Protein AF-A0A3D4M4B3-F1 (afdb_monomer_lite)

pLDDT: mean 86.57, std 14.19, range [37.97, 98.38]

Radius of gyration: 25.37 Å; chains: 1; bounding box: 51×33×64 Å

Structure (mmCIF, N/CA/C/O backbone):
data_AF-A0A3D4M4B3-F1
#
_entry.id   AF-A0A3D4M4B3-F1
#
loop_
_atom_site.group_PDB
_atom_site.id
_atom_site.type_symbol
_atom_site.label_atom_id
_atom_site.label_alt_id
_atom_site.label_comp_id
_atom_site.label_asym_id
_atom_site.label_entity_id
_atom_site.label_seq_id
_atom_site.pdbx_PDB_ins_code
_atom_site.Cartn_x
_atom_site.Cartn_y
_atom_site.Cartn_z
_atom_site.occupancy
_atom_site.B_iso_or_equiv
_atom_site.auth_seq_id
_atom_site.auth_comp_id
_atom_site.auth_asym_id
_atom_site.auth_atom_id
_atom_site.pdbx_PDB_model_num
ATOM 1 N N . MET A 1 1 ? 15.752 -0.169 27.967 1.00 37.97 1 MET A N 1
ATOM 2 C CA . MET A 1 1 ? 16.326 -1.334 27.261 1.00 37.97 1 MET A CA 1
ATOM 3 C C . MET A 1 1 ? 16.341 -0.989 25.782 1.00 37.97 1 MET A C 1
ATOM 5 O O . MET A 1 1 ? 15.281 -0.925 25.178 1.00 37.97 1 MET A O 1
ATOM 9 N N . ASN A 1 2 ? 17.510 -0.642 25.242 1.00 45.16 2 ASN A N 1
ATOM 10 C CA . ASN A 1 2 ? 17.664 -0.252 23.841 1.00 45.16 2 ASN A CA 1
ATOM 11 C C . ASN A 1 2 ? 17.778 -1.522 22.994 1.00 45.16 2 ASN A C 1
ATOM 13 O O . ASN A 1 2 ? 18.784 -2.222 23.077 1.00 45.16 2 ASN A O 1
ATOM 17 N N . ALA A 1 3 ? 16.744 -1.838 22.216 1.00 49.88 3 ALA A N 1
ATOM 18 C CA . ALA A 1 3 ? 16.858 -2.845 21.169 1.00 49.88 3 ALA A CA 1
ATOM 19 C C . ALA A 1 3 ? 17.705 -2.270 20.017 1.00 49.88 3 ALA A C 1
ATOM 21 O O . ALA A 1 3 ? 17.551 -1.088 19.694 1.00 49.88 3 ALA A O 1
ATOM 22 N N . PRO A 1 4 ? 18.594 -3.059 19.392 1.00 50.25 4 PRO A N 1
ATOM 23 C CA . PRO A 1 4 ? 19.383 -2.582 18.267 1.00 50.25 4 PRO A CA 1
ATOM 24 C C . PRO A 1 4 ? 18.454 -2.286 17.082 1.00 50.25 4 PRO A C 1
ATOM 26 O O . PRO A 1 4 ? 17.732 -3.160 16.600 1.00 50.25 4 PRO A O 1
ATOM 29 N N . VAL A 1 5 ? 18.465 -1.035 16.622 1.00 56.53 5 VAL A N 1
ATOM 30 C CA . VAL A 1 5 ? 17.790 -0.594 15.398 1.00 56.53 5 VAL A CA 1
ATOM 31 C C . VAL A 1 5 ? 18.656 -1.014 14.217 1.00 56.53 5 VAL A C 1
ATOM 33 O O . VAL A 1 5 ? 19.496 -0.262 13.737 1.00 56.53 5 VAL A O 1
ATOM 36 N N . ASN A 1 6 ? 18.477 -2.249 13.773 1.00 64.19 6 ASN A N 1
ATOM 37 C CA . ASN A 1 6 ? 18.807 -2.639 12.413 1.00 64.19 6 ASN A CA 1
ATOM 38 C C . ASN A 1 6 ? 17.787 -3.688 11.977 1.00 64.19 6 ASN A C 1
ATOM 40 O O . ASN A 1 6 ? 17.838 -4.830 12.428 1.00 64.19 6 ASN A O 1
ATOM 44 N N . LYS A 1 7 ? 16.800 -3.275 11.183 1.00 60.38 7 LYS A N 1
ATOM 45 C CA . LYS A 1 7 ? 15.775 -4.177 10.650 1.00 60.38 7 LYS A CA 1
ATOM 46 C C . LYS A 1 7 ? 15.503 -3.836 9.193 1.00 60.38 7 LYS A C 1
ATOM 48 O O . LYS A 1 7 ? 14.402 -3.447 8.823 1.00 60.38 7 LYS A O 1
ATOM 53 N N . GLU A 1 8 ? 16.537 -3.942 8.368 1.00 80.25 8 GLU A N 1
ATOM 54 C CA . GLU A 1 8 ? 16.302 -4.189 6.951 1.00 80.25 8 GLU A CA 1
ATOM 55 C C . GLU A 1 8 ? 15.769 -5.620 6.813 1.00 80.25 8 GLU A C 1
ATOM 57 O O . GLU A 1 8 ? 16.464 -6.588 7.122 1.00 80.25 8 GLU A O 1
ATOM 62 N N . GLU A 1 9 ? 14.512 -5.755 6.397 1.00 87.31 9 GLU A N 1
ATOM 63 C CA . GLU A 1 9 ? 13.892 -7.049 6.114 1.00 87.31 9 GLU A CA 1
ATOM 64 C C . GLU A 1 9 ? 13.911 -7.322 4.606 1.00 87.31 9 GLU A C 1
ATOM 66 O O . GLU A 1 9 ? 13.709 -6.429 3.779 1.00 87.31 9 GLU A O 1
ATOM 71 N N . ARG A 1 10 ? 14.189 -8.574 4.230 1.00 89.06 10 ARG A N 1
ATOM 72 C CA . ARG A 1 10 ? 14.327 -8.990 2.831 1.00 89.06 10 ARG A CA 1
ATOM 73 C C . ARG A 1 10 ? 13.000 -9.520 2.300 1.00 89.06 10 ARG A C 1
ATOM 75 O O . ARG A 1 10 ? 12.411 -10.421 2.886 1.00 89.06 10 ARG A O 1
ATOM 82 N N . ILE A 1 11 ? 12.591 -9.026 1.133 1.00 89.81 11 ILE A N 1
ATOM 83 C CA . ILE A 1 11 ? 11.457 -9.562 0.373 1.00 89.81 11 ILE A CA 1
ATOM 84 C C . ILE A 1 11 ? 12.004 -10.463 -0.740 1.00 89.81 11 ILE A C 1
ATOM 86 O O . ILE A 1 11 ? 12.756 -10.004 -1.603 1.00 89.81 11 ILE A O 1
ATOM 90 N N . GLU A 1 12 ? 11.621 -11.740 -0.739 1.00 92.69 12 GLU A N 1
ATOM 91 C CA . GLU A 1 12 ? 11.962 -12.687 -1.804 1.00 92.69 12 GLU A CA 1
ATOM 92 C C . GLU A 1 12 ? 10.754 -12.952 -2.702 1.00 92.69 12 GLU A C 1
ATOM 94 O O . GLU A 1 12 ? 9.709 -13.404 -2.243 1.00 92.69 12 GLU A O 1
ATOM 99 N N . LEU A 1 13 ? 10.902 -12.678 -4.001 1.00 90.12 13 LEU A N 1
ATOM 100 C CA . LEU A 1 13 ? 9.838 -12.833 -4.992 1.00 90.12 13 LEU A CA 1
ATOM 101 C C . LEU A 1 13 ? 10.310 -13.721 -6.139 1.00 90.12 13 LEU A C 1
ATOM 103 O O . LEU A 1 13 ? 11.370 -13.496 -6.729 1.00 90.12 13 LEU A O 1
ATOM 107 N N . ARG A 1 14 ? 9.484 -14.705 -6.494 1.00 95.38 14 ARG A N 1
ATOM 108 C CA . ARG A 1 14 ? 9.621 -15.457 -7.743 1.00 95.38 14 ARG A CA 1
ATOM 109 C C . ARG A 1 14 ? 8.679 -14.844 -8.769 1.00 95.38 14 ARG A C 1
ATOM 111 O O . ARG A 1 14 ? 7.492 -14.701 -8.506 1.00 95.38 14 ARG A O 1
ATOM 118 N N . VAL A 1 15 ? 9.215 -14.490 -9.930 1.00 94.81 15 VAL A N 1
ATOM 119 C CA . VAL A 1 15 ? 8.460 -13.905 -11.045 1.00 94.81 15 VAL A CA 1
ATOM 120 C C . VAL A 1 15 ? 8.793 -14.649 -12.328 1.00 94.81 15 VAL A C 1
ATOM 122 O O . VAL A 1 15 ? 9.888 -15.205 -12.459 1.00 94.81 15 VAL A O 1
ATOM 125 N N . SER A 1 16 ? 7.866 -14.652 -13.283 1.00 98.38 16 SER A N 1
ATOM 126 C CA . SER A 1 16 ? 8.141 -15.219 -14.599 1.00 98.38 16 SER A CA 1
ATOM 127 C C . SER A 1 16 ? 9.195 -14.389 -15.344 1.00 98.38 16 SER A C 1
ATOM 129 O O . SER A 1 16 ? 9.388 -13.197 -15.081 1.00 98.38 16 SER A O 1
ATOM 131 N N . SER A 1 17 ? 9.869 -14.998 -16.324 1.00 98.00 17 SER A N 1
ATOM 132 C CA . SER A 1 17 ? 10.809 -14.276 -17.194 1.00 98.00 17 SER A CA 1
ATOM 133 C C . SER A 1 17 ? 10.131 -13.127 -17.946 1.00 98.00 17 SER A C 1
ATOM 135 O O . SER A 1 17 ? 10.745 -12.079 -18.143 1.00 98.00 17 SER A O 1
ATOM 137 N N . LYS A 1 18 ? 8.857 -13.308 -18.326 1.00 98.38 18 LYS A N 1
ATOM 138 C CA . LYS A 1 18 ? 8.051 -12.291 -19.008 1.00 98.38 18 LYS A CA 1
ATOM 139 C C . LYS A 1 18 ? 7.803 -11.087 -18.101 1.00 98.38 18 LYS A C 1
ATOM 141 O O . LYS A 1 18 ? 8.079 -9.964 -18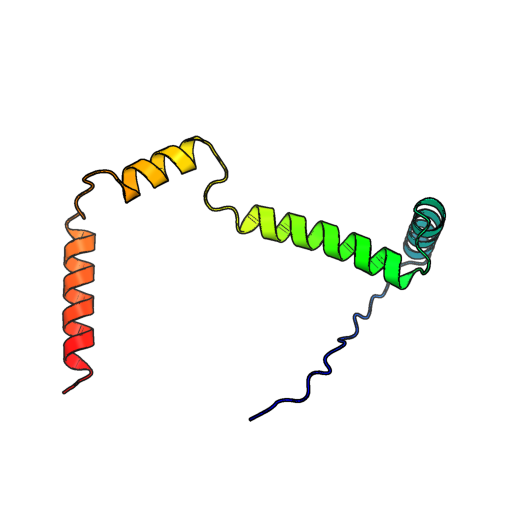.512 1.00 98.38 18 LYS A O 1
ATOM 146 N N . ASP A 1 19 ? 7.370 -11.313 -16.864 1.00 97.62 19 ASP A N 1
ATOM 147 C CA . ASP A 1 19 ? 7.107 -10.224 -15.914 1.00 97.62 19 ASP A CA 1
ATOM 148 C C . ASP A 1 19 ? 8.394 -9.483 -15.565 1.00 97.62 19 ASP A C 1
ATOM 150 O O . ASP A 1 19 ? 8.444 -8.256 -15.606 1.00 97.62 19 ASP A O 1
ATOM 154 N N . LYS A 1 20 ? 9.486 -10.222 -15.329 1.00 97.62 20 LYS A N 1
ATOM 155 C CA . LYS A 1 20 ? 10.801 -9.623 -15.077 1.00 97.62 20 LYS A CA 1
ATOM 156 C C . LYS A 1 20 ? 11.257 -8.729 -16.230 1.00 97.62 20 LYS A C 1
ATOM 158 O O . LYS A 1 20 ? 11.843 -7.677 -15.976 1.00 97.62 20 LYS A O 1
ATOM 163 N N . TRP A 1 21 ? 11.007 -9.132 -17.476 1.00 98.25 21 TRP A N 1
ATOM 164 C CA . TRP A 1 21 ? 11.319 -8.316 -18.648 1.00 98.25 21 TRP A CA 1
ATOM 165 C C . TRP A 1 21 ? 10.483 -7.031 -18.681 1.00 98.25 21 TRP A C 1
ATOM 167 O O . TRP A 1 21 ? 11.054 -5.948 -18.804 1.00 98.25 21 TRP A O 1
ATOM 177 N N . ILE A 1 22 ? 9.162 -7.129 -18.483 1.00 98.31 22 ILE A N 1
ATOM 178 C CA . ILE A 1 22 ? 8.263 -5.962 -18.455 1.00 98.31 22 ILE A CA 1
ATOM 179 C C . ILE A 1 22 ? 8.678 -4.992 -17.344 1.00 98.31 22 ILE A C 1
ATOM 181 O O . ILE A 1 22 ? 8.803 -3.794 -17.586 1.00 98.31 22 ILE A O 1
ATOM 185 N N . PHE A 1 23 ? 8.945 -5.497 -16.139 1.00 97.31 23 PHE A N 1
ATOM 186 C CA . PHE A 1 23 ? 9.324 -4.662 -15.001 1.00 97.31 23 PHE A CA 1
ATOM 187 C C . PHE A 1 23 ? 10.658 -3.956 -15.234 1.00 97.31 23 PHE A C 1
ATOM 189 O O . PHE A 1 23 ? 10.790 -2.781 -14.902 1.00 97.31 23 PHE A O 1
ATOM 196 N N . LYS A 1 24 ? 11.648 -4.642 -15.821 1.00 97.56 24 LYS A N 1
ATOM 197 C CA . LYS A 1 24 ? 12.923 -4.008 -16.180 1.00 97.56 24 LYS A CA 1
ATOM 198 C C . LYS A 1 24 ? 12.724 -2.913 -17.216 1.00 97.56 24 LYS A C 1
ATOM 200 O O . LYS A 1 24 ? 13.259 -1.822 -17.056 1.00 97.56 24 LYS A O 1
ATOM 205 N N . ARG A 1 25 ? 11.912 -3.176 -18.242 1.00 98.31 25 ARG A N 1
ATOM 206 C CA . ARG A 1 25 ? 11.621 -2.171 -19.261 1.00 98.31 25 ARG A CA 1
ATOM 207 C C . ARG A 1 25 ? 10.926 -0.949 -18.663 1.00 98.31 25 ARG A C 1
ATOM 209 O O . ARG A 1 25 ? 11.284 0.176 -18.993 1.00 98.31 25 ARG A O 1
ATOM 216 N N . ALA A 1 26 ? 9.967 -1.162 -17.766 1.00 98.19 26 ALA A N 1
ATOM 217 C CA . ALA A 1 26 ? 9.300 -0.081 -17.050 1.00 98.19 26 ALA A CA 1
ATOM 218 C C . ALA A 1 26 ? 10.279 0.717 -16.172 1.00 98.19 26 ALA A C 1
ATOM 220 O O . ALA A 1 26 ? 10.228 1.942 -16.195 1.00 98.19 26 ALA A O 1
ATOM 221 N N . GLN A 1 27 ? 11.197 0.041 -15.473 1.00 98.06 27 GLN A N 1
ATOM 222 C CA . GLN A 1 27 ? 12.242 0.672 -14.660 1.00 98.06 27 GLN A CA 1
ATOM 223 C C . GLN A 1 27 ? 13.166 1.585 -15.478 1.00 98.06 27 GLN A C 1
ATOM 225 O O . GLN A 1 27 ? 13.486 2.688 -15.038 1.00 98.06 27 GLN A O 1
ATOM 230 N N . GLU A 1 28 ? 13.601 1.137 -16.658 1.00 97.69 28 GLU A N 1
ATOM 231 C CA . GLU A 1 28 ? 14.417 1.953 -17.566 1.00 97.69 28 GLU A CA 1
ATOM 232 C C . GLU A 1 28 ? 13.669 3.217 -18.000 1.00 97.69 28 GLU A C 1
ATOM 234 O O . GLU A 1 28 ? 14.227 4.312 -17.978 1.00 97.69 28 GLU A O 1
ATOM 239 N N . LEU A 1 29 ? 12.393 3.070 -18.365 1.00 98.19 29 LEU A N 1
ATOM 240 C CA . LEU A 1 29 ? 11.553 4.176 -18.821 1.00 98.19 29 LEU A CA 1
ATOM 241 C C . LEU A 1 29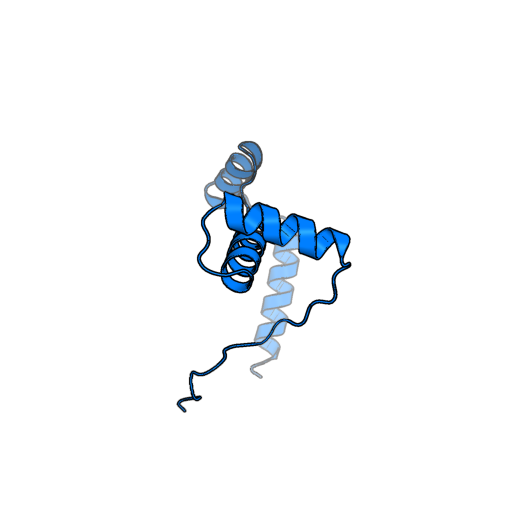 ? 11.198 5.153 -17.693 1.00 98.19 29 LEU A C 1
ATOM 243 O O . LEU A 1 29 ? 11.047 6.344 -17.951 1.00 98.19 29 LEU A O 1
ATOM 247 N N . SER A 1 30 ? 11.071 4.675 -16.452 1.00 95.88 30 SER A N 1
ATOM 248 C CA . SER A 1 30 ? 10.790 5.520 -15.288 1.00 95.88 30 SER A CA 1
ATOM 249 C C . SER A 1 30 ? 12.028 6.217 -14.719 1.00 95.88 30 SER A C 1
ATOM 251 O O . SER A 1 30 ? 11.883 7.072 -13.847 1.00 95.88 30 SER A O 1
ATOM 253 N N . GLY A 1 31 ? 13.231 5.875 -15.195 1.00 95.56 31 GLY A N 1
ATOM 254 C CA . GLY A 1 31 ? 14.485 6.509 -14.783 1.00 95.56 31 GLY A CA 1
ATOM 255 C C . GLY A 1 31 ? 14.968 6.117 -13.383 1.00 95.56 31 GLY A C 1
ATOM 256 O O . GLY A 1 31 ? 15.817 6.802 -12.809 1.00 95.56 31 GLY A O 1
ATOM 257 N N . ASP A 1 32 ? 14.449 5.031 -12.803 1.00 96.75 32 ASP A N 1
ATOM 258 C CA . ASP A 1 32 ? 14.928 4.562 -11.503 1.00 96.75 32 ASP A CA 1
ATOM 259 C C . ASP A 1 32 ? 16.353 4.018 -11.618 1.00 96.75 32 ASP A C 1
ATOM 261 O O . ASP A 1 32 ? 16.698 3.304 -12.558 1.00 96.75 32 ASP A O 1
ATOM 265 N N . LYS A 1 33 ? 17.175 4.300 -10.604 1.00 93.94 33 LYS A N 1
ATOM 266 C CA . LYS A 1 33 ? 18.599 3.927 -10.584 1.00 93.94 33 LYS A CA 1
ATOM 267 C C . LYS A 1 33 ? 18.845 2.417 -10.532 1.00 93.94 33 LYS A C 1
ATOM 269 O O . LYS A 1 33 ? 19.913 1.961 -10.924 1.00 93.94 33 LYS A O 1
ATOM 274 N N . SER A 1 34 ? 17.900 1.640 -10.001 1.00 96.56 34 SER A N 1
ATOM 275 C CA . SER A 1 34 ? 18.035 0.190 -9.863 1.00 96.56 34 SER A CA 1
ATOM 276 C C . SER A 1 34 ? 16.693 -0.525 -9.993 1.00 96.56 34 SER A C 1
ATOM 278 O O . SER A 1 34 ? 15.635 0.040 -9.709 1.00 96.56 34 SER A O 1
ATOM 280 N N . PHE A 1 35 ? 16.743 -1.808 -10.355 1.00 95.44 35 PHE A N 1
ATOM 281 C CA . PHE A 1 35 ? 15.552 -2.652 -10.421 1.00 95.44 35 PHE A CA 1
ATOM 282 C C . PHE A 1 35 ? 14.862 -2.785 -9.056 1.00 95.44 35 PHE A C 1
ATOM 284 O O . PHE A 1 35 ? 13.648 -2.644 -8.962 1.00 95.44 35 PHE A O 1
ATOM 291 N N . SER A 1 36 ? 15.633 -2.979 -7.981 1.00 94.19 36 SER A N 1
ATOM 292 C CA . SER A 1 36 ? 15.082 -3.098 -6.627 1.00 94.19 36 SER A CA 1
ATOM 293 C C . SER A 1 36 ? 14.410 -1.807 -6.163 1.00 94.19 36 SER A C 1
ATOM 295 O O . SER A 1 36 ? 13.299 -1.859 -5.644 1.00 94.19 36 SER A O 1
ATOM 297 N N . SER A 1 37 ? 15.032 -0.643 -6.394 1.00 94.31 37 SER A N 1
ATOM 298 C CA . SER A 1 37 ? 14.430 0.648 -6.029 1.00 94.31 37 SER A CA 1
ATOM 299 C C . SER A 1 37 ? 13.136 0.914 -6.796 1.00 94.31 37 SER A C 1
ATOM 301 O O . SER A 1 37 ? 12.184 1.415 -6.206 1.00 94.31 37 SER A O 1
ATOM 303 N N . PHE A 1 38 ? 13.076 0.526 -8.076 1.00 96.88 38 PHE A N 1
ATOM 304 C CA . PHE A 1 38 ? 11.848 0.597 -8.867 1.00 96.88 38 PHE A CA 1
ATOM 305 C C . PHE A 1 38 ? 10.735 -0.260 -8.256 1.00 96.88 38 PHE A C 1
ATOM 307 O O . PHE A 1 38 ? 9.655 0.255 -7.975 1.00 96.88 38 PHE A O 1
ATOM 314 N N . ILE A 1 39 ? 11.003 -1.545 -7.992 1.00 96.12 39 ILE A N 1
ATOM 315 C CA . ILE A 1 39 ? 10.004 -2.458 -7.417 1.00 96.12 39 ILE A CA 1
ATOM 316 C C . ILE A 1 39 ? 9.514 -1.940 -6.062 1.00 96.12 39 ILE A C 1
ATOM 318 O O . ILE A 1 39 ? 8.308 -1.849 -5.850 1.00 96.12 39 ILE A O 1
ATOM 322 N N . ILE A 1 40 ? 10.427 -1.530 -5.175 1.00 94.56 40 ILE A N 1
ATOM 323 C CA . ILE A 1 40 ? 10.070 -0.982 -3.860 1.00 94.56 40 ILE A CA 1
ATOM 324 C C . ILE A 1 40 ? 9.198 0.266 -4.013 1.00 94.56 40 ILE A C 1
ATOM 326 O O . ILE A 1 40 ? 8.180 0.374 -3.338 1.00 94.56 40 ILE A O 1
ATOM 330 N N . ARG A 1 41 ? 9.550 1.194 -4.912 1.00 96.00 41 ARG A N 1
ATOM 331 C CA . ARG A 1 41 ? 8.783 2.428 -5.134 1.00 96.00 41 ARG A CA 1
ATOM 332 C C . ARG A 1 41 ? 7.358 2.143 -5.607 1.00 96.00 41 ARG A C 1
ATOM 334 O O . ARG A 1 41 ? 6.423 2.759 -5.102 1.00 96.00 41 ARG A O 1
ATOM 341 N N . ILE A 1 42 ? 7.194 1.226 -6.561 1.00 96.56 42 ILE A N 1
ATOM 342 C CA . ILE A 1 42 ? 5.877 0.862 -7.098 1.00 96.56 42 ILE A CA 1
ATOM 343 C C . ILE A 1 42 ? 5.031 0.151 -6.038 1.00 96.56 42 ILE A C 1
ATOM 345 O O . ILE A 1 42 ? 3.892 0.550 -5.807 1.00 96.56 42 ILE A O 1
ATOM 349 N N . VAL A 1 43 ? 5.597 -0.852 -5.357 1.00 95.94 43 VAL A N 1
ATOM 350 C CA . VAL A 1 43 ? 4.890 -1.610 -4.313 1.00 95.94 43 VAL A CA 1
ATOM 351 C C . VAL A 1 43 ? 4.508 -0.703 -3.147 1.00 95.94 43 VAL A C 1
ATOM 353 O O . VAL A 1 43 ? 3.367 -0.750 -2.701 1.00 95.94 43 VAL A O 1
ATOM 356 N N . LYS A 1 44 ? 5.425 0.159 -2.690 1.00 96.44 44 LYS A N 1
ATOM 357 C CA . LYS A 1 44 ? 5.165 1.108 -1.604 1.00 96.44 44 LYS A CA 1
ATOM 358 C C . LYS A 1 44 ? 4.007 2.039 -1.945 1.00 96.44 44 LYS A C 1
ATOM 360 O O . LYS A 1 44 ? 3.081 2.142 -1.151 1.00 96.44 44 LYS A O 1
ATOM 365 N N . LYS A 1 45 ? 4.035 2.661 -3.128 1.00 97.31 45 LYS A N 1
ATOM 366 C CA . LYS A 1 45 ? 2.971 3.570 -3.567 1.00 97.31 45 LYS A CA 1
ATOM 367 C C . LYS A 1 45 ? 1.604 2.879 -3.538 1.00 97.31 45 LYS A C 1
ATOM 369 O O . LYS A 1 45 ? 0.672 3.395 -2.935 1.00 97.31 45 LYS A O 1
ATOM 374 N N . GLN A 1 46 ? 1.501 1.700 -4.152 1.00 97.81 46 GLN A N 1
ATOM 375 C CA . GLN A 1 46 ? 0.235 0.969 -4.206 1.00 97.81 46 GLN A CA 1
ATOM 376 C C . GLN A 1 46 ? -0.227 0.516 -2.814 1.00 97.81 46 GLN A C 1
ATOM 378 O O . GLN A 1 46 ? -1.417 0.552 -2.519 1.00 97.81 46 GLN A O 1
ATOM 383 N N . ALA A 1 47 ? 0.702 0.092 -1.954 1.00 97.06 47 ALA A N 1
ATOM 384 C CA . ALA A 1 47 ? 0.384 -0.317 -0.592 1.00 97.06 47 ALA A CA 1
ATOM 385 C C . ALA A 1 47 ? -0.139 0.858 0.248 1.00 97.06 47 ALA A C 1
ATOM 387 O O . ALA A 1 47 ? -1.131 0.702 0.951 1.00 97.06 47 ALA A O 1
ATOM 388 N N . GLU A 1 48 ? 0.488 2.034 0.146 1.00 96.44 48 GLU A N 1
ATOM 389 C CA . GLU A 1 48 ? 0.033 3.253 0.824 1.00 96.44 48 GLU A CA 1
ATOM 390 C C . GLU A 1 48 ? -1.370 3.665 0.359 1.00 96.44 48 GLU A C 1
ATOM 392 O O . GLU A 1 48 ? -2.199 4.022 1.190 1.00 96.44 48 GLU A O 1
ATOM 397 N N . GLU A 1 49 ? -1.664 3.558 -0.940 1.00 96.06 49 GLU A N 1
ATOM 398 C CA . GLU A 1 49 ? -2.999 3.831 -1.488 1.00 96.06 49 GLU A CA 1
ATOM 399 C C . GLU A 1 49 ? -4.055 2.856 -0.943 1.00 96.06 49 GLU A C 1
ATOM 401 O O . GLU A 1 49 ? -5.101 3.305 -0.480 1.00 96.06 49 GLU A O 1
ATOM 406 N N . ILE A 1 50 ? -3.765 1.549 -0.914 1.00 94.62 50 ILE A N 1
ATOM 407 C CA . ILE A 1 50 ? -4.676 0.522 -0.374 1.00 94.62 50 ILE A CA 1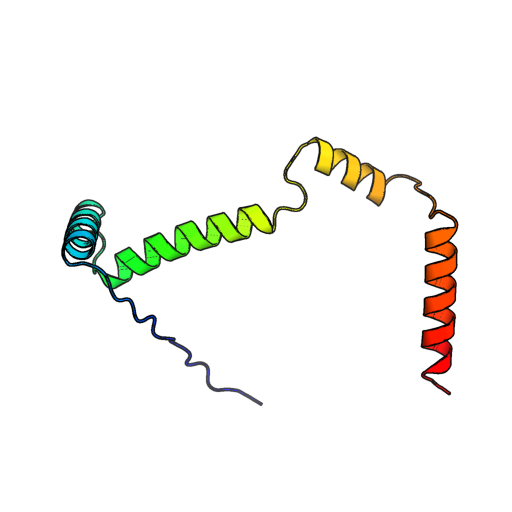
ATOM 408 C C . ILE A 1 50 ? -4.951 0.759 1.115 1.00 94.62 50 ILE A C 1
ATOM 410 O O . ILE A 1 50 ? -6.102 0.725 1.548 1.00 94.62 50 ILE A O 1
ATOM 414 N N . VAL A 1 51 ? -3.905 1.006 1.909 1.00 94.12 51 VAL A N 1
ATOM 415 C CA . VAL A 1 51 ? -4.055 1.275 3.347 1.00 94.12 51 VAL A CA 1
ATOM 416 C C . VAL A 1 51 ? -4.870 2.548 3.560 1.00 94.12 51 VAL A C 1
ATOM 418 O O . VAL A 1 51 ? -5.819 2.541 4.336 1.00 94.12 51 VAL A O 1
ATOM 421 N N . ALA A 1 52 ? -4.567 3.621 2.827 1.00 91.31 52 ALA A N 1
ATOM 422 C CA . ALA A 1 52 ? -5.298 4.878 2.938 1.00 91.31 52 ALA A CA 1
ATOM 423 C C . 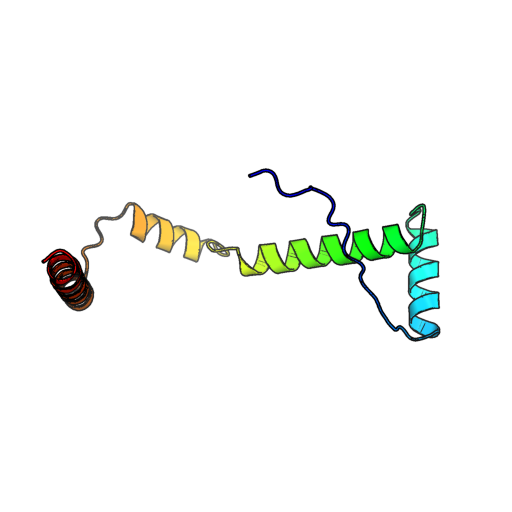ALA A 1 52 ? -6.766 4.766 2.499 1.00 91.31 52 ALA A C 1
ATOM 425 O O . ALA A 1 52 ? -7.605 5.502 3.013 1.00 91.31 52 ALA A O 1
ATOM 426 N N . GLU A 1 53 ? -7.084 3.889 1.545 1.00 89.31 53 GLU A N 1
ATOM 427 C CA . GLU A 1 53 ? -8.459 3.603 1.133 1.00 89.31 53 GLU A CA 1
ATOM 428 C C . GLU A 1 53 ? -9.233 2.876 2.240 1.00 89.31 53 GLU A C 1
ATOM 430 O O . GLU A 1 53 ? -10.348 3.277 2.570 1.00 89.31 53 GLU A O 1
ATOM 435 N N . HIS A 1 54 ? -8.627 1.862 2.863 1.00 86.00 54 HIS A N 1
ATOM 436 C CA . HIS A 1 54 ? -9.267 1.079 3.923 1.00 86.00 54 HIS A CA 1
ATOM 437 C C . HIS A 1 54 ? -9.361 1.807 5.271 1.00 86.00 54 HIS A C 1
ATOM 439 O O . HIS A 1 54 ? -10.353 1.641 5.980 1.00 86.00 54 HIS A O 1
ATOM 445 N N . ASP A 1 55 ? -8.371 2.630 5.617 1.00 84.31 55 ASP A N 1
ATOM 446 C CA . ASP A 1 55 ? -8.338 3.372 6.884 1.00 84.31 55 ASP A CA 1
ATOM 447 C C . ASP A 1 55 ? -9.186 4.656 6.842 1.00 84.31 55 ASP A C 1
ATOM 449 O O . ASP A 1 55 ? -9.343 5.356 7.849 1.00 84.31 55 ASP A O 1
ATOM 453 N N . ARG A 1 56 ? -9.757 5.005 5.682 1.00 81.44 56 ARG A N 1
ATOM 454 C CA . ARG A 1 56 ? -10.572 6.211 5.534 1.00 81.44 56 ARG A CA 1
ATOM 455 C C . ARG A 1 56 ? -11.944 6.027 6.189 1.00 81.44 56 ARG A C 1
ATOM 457 O O . ARG A 1 56 ? -12.876 5.511 5.588 1.00 81.44 56 ARG A O 1
ATOM 464 N N . ILE A 1 57 ? -12.085 6.545 7.408 1.00 71.06 57 ILE A N 1
ATOM 465 C CA . ILE A 1 57 ? -13.340 6.511 8.187 1.00 71.06 57 ILE A CA 1
ATOM 466 C C . ILE A 1 57 ? -14.406 7.480 7.638 1.00 71.06 57 ILE A C 1
ATOM 468 O O . ILE A 1 57 ? -15.597 7.209 7.739 1.00 71.06 57 ILE A O 1
ATOM 472 N N . LEU A 1 58 ? -13.995 8.605 7.042 1.00 72.62 58 LEU A N 1
ATOM 473 C CA . LEU A 1 58 ? -14.897 9.614 6.467 1.00 72.62 58 LEU A CA 1
ATOM 474 C C . LEU A 1 58 ? -14.748 9.630 4.944 1.00 72.62 58 LEU A C 1
ATOM 476 O O . LEU A 1 58 ? -14.194 10.564 4.363 1.00 72.62 58 LEU A O 1
ATOM 480 N N . ALA A 1 59 ? -15.150 8.531 4.309 1.00 72.44 59 ALA A N 1
ATOM 481 C CA . ALA A 1 59 ? -14.952 8.327 2.878 1.00 72.44 59 ALA A CA 1
ATOM 482 C C . ALA A 1 59 ? -15.951 9.109 2.013 1.00 72.44 59 ALA A C 1
ATOM 484 O O . ALA A 1 59 ? -15.621 9.454 0.877 1.00 72.44 59 ALA A O 1
ATOM 485 N N . SER A 1 60 ? -17.132 9.431 2.549 1.00 81.00 60 SER A N 1
ATOM 486 C CA . SER A 1 60 ? -18.162 10.213 1.866 1.00 81.00 60 SER A CA 1
ATOM 487 C C . SER A 1 60 ? -18.603 11.453 2.650 1.00 81.00 60 SER A C 1
ATOM 489 O O . SER A 1 60 ? -18.415 11.566 3.863 1.00 81.00 60 SER A O 1
ATOM 491 N N . GLU A 1 61 ? -19.241 12.392 1.946 1.00 79.31 61 GLU A N 1
ATOM 492 C CA . GLU A 1 61 ? -19.873 13.560 2.570 1.00 79.31 61 GLU A CA 1
ATOM 493 C C . GLU A 1 61 ? -20.958 13.151 3.576 1.00 79.31 61 GLU A C 1
ATOM 495 O O . GLU A 1 61 ? -21.041 13.724 4.658 1.00 79.31 61 GLU A O 1
ATOM 500 N N . LYS A 1 62 ? -21.698 12.080 3.275 1.00 84.44 62 LYS A N 1
ATOM 501 C CA . LYS A 1 62 ? -22.689 11.499 4.182 1.00 84.44 62 LYS A CA 1
ATOM 502 C C . LYS A 1 62 ? -22.056 10.948 5.462 1.00 84.44 62 LYS A C 1
ATOM 504 O O . LYS A 1 62 ? -22.603 11.156 6.541 1.00 84.44 62 LYS A O 1
ATOM 509 N N . ASP A 1 63 ? -20.906 10.277 5.368 1.00 85.31 63 ASP A N 1
ATOM 510 C CA . ASP A 1 63 ? -20.195 9.782 6.558 1.00 85.31 63 ASP A CA 1
ATOM 511 C C . ASP A 1 63 ? -19.727 10.946 7.429 1.00 85.31 63 ASP A C 1
ATOM 513 O O . ASP A 1 63 ? -19.816 10.882 8.654 1.00 85.31 63 ASP A O 1
ATOM 517 N N . ARG A 1 64 ? -19.276 12.038 6.796 1.00 84.19 64 ARG A N 1
ATOM 518 C CA . ARG A 1 64 ? -18.914 13.275 7.490 1.00 84.19 64 ARG A CA 1
ATOM 519 C C . ARG A 1 64 ? -20.115 13.851 8.236 1.00 84.19 64 ARG A C 1
ATOM 521 O O . ARG A 1 64 ? -19.985 14.133 9.419 1.00 84.19 64 ARG A O 1
ATOM 528 N N . GLU A 1 65 ? -21.266 14.001 7.590 1.00 87.56 65 GLU A N 1
ATOM 529 C CA . GLU A 1 65 ? -22.486 14.502 8.241 1.00 87.56 65 GLU A CA 1
ATOM 530 C C . GLU A 1 65 ? -22.892 13.633 9.436 1.00 87.56 65 GLU A C 1
ATOM 532 O O . GLU A 1 65 ? -22.999 14.141 10.550 1.00 87.56 65 GLU A O 1
ATOM 537 N N . VAL A 1 66 ? -22.995 12.312 9.244 1.00 88.19 66 VAL A N 1
ATOM 538 C CA . VAL A 1 66 ? -23.356 11.370 10.317 1.00 88.19 66 VAL A CA 1
ATOM 539 C C . VAL A 1 66 ? -22.357 11.425 11.472 1.00 88.19 66 VAL A C 1
ATOM 541 O O . VAL A 1 66 ? -22.758 11.408 12.635 1.00 88.19 66 VAL A O 1
ATOM 544 N N . PHE A 1 67 ? -21.057 11.502 11.181 1.00 86.25 67 PHE A N 1
ATOM 545 C CA . PHE A 1 67 ? -20.026 11.609 12.208 1.00 86.25 67 PHE A CA 1
ATOM 546 C C . PHE A 1 67 ? -20.132 12.921 12.990 1.00 86.25 67 PHE A C 1
ATOM 548 O O . PHE A 1 67 ? -20.088 12.904 14.219 1.00 86.25 67 PHE A O 1
ATOM 555 N N . PHE A 1 68 ? -20.295 14.054 12.304 1.00 88.81 68 PHE A N 1
ATOM 556 C CA . PHE A 1 68 ? -20.436 15.355 12.958 1.00 88.81 68 PHE A CA 1
ATOM 557 C C . PHE A 1 68 ? -21.707 15.421 13.812 1.00 88.81 68 PHE A C 1
ATOM 559 O O . PHE A 1 68 ? -21.629 15.852 14.963 1.00 88.81 68 PHE A O 1
ATOM 566 N N . ASP A 1 69 ? -22.836 14.924 13.311 1.00 88.69 69 ASP A N 1
ATOM 567 C CA . ASP A 1 69 ? -24.087 14.843 14.070 1.00 88.69 69 ASP A CA 1
ATOM 568 C C . ASP A 1 69 ? -23.959 13.907 15.279 1.00 88.69 69 ASP A C 1
ATOM 570 O O . ASP A 1 69 ? -24.469 14.200 16.360 1.00 88.69 69 ASP A O 1
ATOM 574 N N . ALA A 1 70 ? -23.240 12.791 15.142 1.00 85.88 70 ALA A N 1
ATOM 575 C CA . ALA A 1 70 ? -22.998 11.875 16.252 1.00 85.88 70 ALA A CA 1
ATOM 576 C C . ALA A 1 70 ? -22.081 12.478 17.333 1.00 85.88 70 ALA A C 1
ATOM 578 O O . ALA A 1 70 ? -22.312 12.237 18.517 1.00 85.88 70 ALA A O 1
ATOM 579 N N . VAL A 1 71 ? -21.052 13.242 16.946 1.00 87.00 71 VAL A N 1
ATOM 580 C CA . VAL A 1 71 ? -20.058 13.821 17.871 1.00 87.00 71 VAL A CA 1
ATOM 581 C C . VAL A 1 71 ? -20.552 15.108 18.531 1.00 87.00 71 VAL A C 1
ATOM 583 O O . VAL A 1 71 ? -20.346 15.294 19.729 1.00 87.00 71 VAL A O 1
ATOM 586 N N . PHE A 1 72 ? -21.178 16.003 17.767 1.00 89.25 72 PHE A N 1
ATOM 587 C CA . PHE A 1 72 ? -21.590 17.331 18.237 1.00 89.25 72 PHE A CA 1
ATOM 588 C C . PHE A 1 72 ? -23.093 17.446 18.498 1.00 89.25 72 PHE A C 1
ATOM 590 O O . PHE A 1 72 ? -23.529 18.381 19.173 1.00 89.25 72 PHE A O 1
ATOM 597 N N . GLY A 1 73 ? -23.898 16.516 17.985 1.00 83.62 73 GLY A N 1
ATOM 598 C CA . GLY A 1 73 ? -25.324 16.463 18.274 1.00 83.62 73 GLY A CA 1
ATOM 599 C C . GLY A 1 73 ? -25.615 15.973 19.693 1.00 83.62 73 GLY A C 1
ATOM 600 O O . GLY A 1 73 ? -24.796 15.348 20.364 1.00 83.62 73 GLY A O 1
ATOM 601 N N . ASN A 1 74 ? -26.837 16.224 20.160 1.00 81.31 74 ASN A N 1
ATOM 602 C CA . ASN A 1 74 ? -27.301 15.803 21.486 1.00 81.31 74 ASN A CA 1
ATOM 603 C C . ASN A 1 74 ? -27.891 14.379 21.465 1.00 81.31 74 ASN A C 1
ATOM 605 O O . ASN A 1 74 ? -29.010 14.128 21.925 1.00 81.31 74 ASN A O 1
ATOM 609 N N . SER A 1 75 ? -27.151 13.449 20.864 1.00 80.56 75 SER A N 1
ATOM 610 C CA . SER A 1 75 ? -27.553 12.055 20.679 1.00 80.56 75 SER A CA 1
ATOM 611 C C . SER A 1 75 ? -27.508 11.311 22.016 1.00 80.56 75 SER A C 1
ATOM 613 O O . SER A 1 75 ? -26.437 11.073 22.573 1.00 80.56 75 SER A O 1
ATOM 615 N N . LYS A 1 76 ? -28.668 10.925 22.560 1.00 86.44 76 LYS A N 1
ATOM 616 C CA . LYS A 1 76 ? -28.726 10.153 23.812 1.00 86.44 76 LYS A CA 1
ATOM 617 C C . LYS A 1 76 ? -28.509 8.657 23.541 1.00 86.44 76 LYS A C 1
ATOM 619 O O . LYS A 1 76 ? -29.072 8.133 22.580 1.00 86.44 76 LYS A O 1
ATOM 624 N N . PRO A 1 77 ? -27.752 7.941 24.393 1.00 88.56 77 PRO A N 1
ATOM 625 C CA . PRO A 1 77 ? -27.595 6.497 24.262 1.00 88.56 77 PRO A CA 1
ATOM 626 C C . PRO A 1 77 ? -28.946 5.798 24.435 1.00 88.56 77 PRO A C 1
ATOM 628 O O . PRO A 1 77 ? -29.734 6.148 25.317 1.00 88.56 77 PRO A O 1
ATOM 631 N N . ASN A 1 78 ? -29.204 4.785 23.611 1.00 92.38 78 ASN A N 1
ATOM 632 C CA . ASN A 1 78 ? -30.394 3.953 23.760 1.00 92.38 78 ASN A CA 1
ATOM 633 C C . ASN A 1 78 ? -30.286 3.025 24.988 1.00 92.38 78 ASN A C 1
ATOM 635 O O . ASN A 1 78 ? -29.233 2.903 25.622 1.00 92.38 78 ASN A O 1
ATOM 639 N N . GLN A 1 79 ? -31.387 2.346 25.315 1.00 95.81 79 GLN A N 1
ATOM 640 C CA . GLN A 1 79 ? -31.453 1.470 26.484 1.00 95.81 79 GLN A CA 1
ATOM 641 C C . GLN A 1 79 ? -30.403 0.345 26.447 1.00 95.81 79 GLN A C 1
ATOM 643 O O . GLN A 1 79 ? -29.750 0.094 27.459 1.00 95.81 79 GLN A O 1
ATOM 648 N N . ASN A 1 80 ? -30.153 -0.249 25.276 1.00 95.31 80 ASN A N 1
ATOM 649 C CA . ASN A 1 80 ? -29.154 -1.310 25.113 1.00 95.31 80 ASN A CA 1
ATOM 650 C C . ASN A 1 80 ? -27.731 -0.821 25.439 1.00 95.31 80 ASN A C 1
ATOM 652 O O . ASN A 1 80 ? -26.982 -1.506 26.136 1.00 95.31 80 ASN A O 1
ATOM 656 N N . LEU A 1 81 ? -27.357 0.381 24.983 1.00 92.75 81 LEU A N 1
ATOM 657 C CA . LEU A 1 81 ? -26.060 0.995 25.293 1.00 92.75 81 LEU A CA 1
ATOM 658 C C . LEU A 1 81 ? -25.931 1.320 26.787 1.00 92.75 81 LEU A C 1
ATOM 660 O O . LEU A 1 81 ? -24.878 1.085 27.385 1.00 92.75 81 LEU A O 1
ATOM 664 N N . LEU A 1 82 ? -27.005 1.815 27.410 1.00 95.44 82 LEU A N 1
ATOM 665 C CA . LEU A 1 82 ? -27.042 2.086 28.849 1.00 95.44 82 LEU A CA 1
ATOM 666 C C . LEU A 1 82 ? -26.852 0.805 29.676 1.00 95.44 82 LEU A C 1
ATOM 668 O O . LEU A 1 82 ? -26.090 0.798 30.645 1.00 95.44 82 LEU A O 1
ATOM 672 N N . GLU A 1 83 ? -27.518 -0.284 29.299 1.00 95.19 83 GLU A N 1
ATOM 673 C CA . GLU A 1 83 ? -27.393 -1.587 29.959 1.00 95.19 83 GLU A CA 1
ATOM 674 C C . GLU A 1 83 ? -25.995 -2.192 29.778 1.00 95.19 83 GLU A C 1
ATOM 676 O O . GLU A 1 83 ? -25.391 -2.651 30.754 1.00 95.19 83 GLU A O 1
ATOM 681 N N . ALA A 1 84 ? -25.424 -2.115 28.571 1.00 92.88 84 ALA A N 1
ATOM 682 C CA . ALA A 1 84 ? -24.055 -2.551 28.303 1.00 92.88 84 ALA A CA 1
ATOM 683 C C . ALA A 1 84 ? -23.027 -1.782 29.155 1.00 92.88 84 ALA A C 1
ATOM 685 O O . ALA A 1 84 ? -22.146 -2.392 29.769 1.00 92.88 84 ALA A O 1
ATOM 686 N N . ALA A 1 85 ? -23.178 -0.457 29.273 1.00 94.38 85 ALA A N 1
ATOM 687 C CA . ALA A 1 85 ? -22.316 0.376 30.109 1.00 94.38 85 ALA A CA 1
ATOM 688 C C . ALA A 1 85 ? -22.421 0.011 31.602 1.00 94.38 85 ALA A C 1
ATOM 690 O O . ALA A 1 85 ? -21.401 -0.077 32.293 1.00 94.38 85 ALA A O 1
ATOM 691 N N . LYS A 1 86 ? -23.637 -0.251 32.108 1.00 94.50 86 LYS A N 1
ATOM 692 C CA . LYS A 1 86 ? -23.853 -0.733 33.486 1.00 94.50 86 LYS A CA 1
ATOM 693 C C . LYS A 1 86 ? -23.161 -2.078 33.722 1.00 94.50 86 LYS A C 1
ATOM 695 O O . LYS A 1 86 ? -22.451 -2.228 34.717 1.00 94.50 86 LYS A O 1
ATOM 700 N N . LYS A 1 87 ? -23.308 -3.028 32.791 1.00 93.31 87 LYS A N 1
ATOM 701 C CA . LYS A 1 87 ? -22.675 -4.355 32.862 1.00 93.31 87 LYS A CA 1
ATOM 702 C C . LYS A 1 87 ? -21.147 -4.262 32.886 1.00 93.31 87 LYS A C 1
ATOM 704 O O . LYS A 1 87 ? -20.508 -4.941 33.688 1.00 93.31 87 LYS A O 1
ATOM 709 N N . TYR A 1 88 ? -20.560 -3.402 32.053 1.00 92.19 88 TYR A N 1
ATOM 710 C CA . TYR A 1 88 ? -19.115 -3.167 32.048 1.00 92.19 88 TYR A CA 1
ATOM 711 C C . TYR A 1 88 ? -18.618 -2.596 33.385 1.00 92.19 88 TYR A C 1
ATOM 713 O O . TYR A 1 88 ? -17.674 -3.134 33.964 1.00 92.19 88 TYR A O 1
ATOM 721 N N . LYS A 1 89 ? -19.286 -1.564 33.924 1.00 91.38 89 LYS A N 1
ATOM 722 C CA . LYS A 1 89 ? -18.928 -0.966 35.225 1.00 91.38 89 LYS A CA 1
ATOM 723 C C . LYS A 1 89 ? -18.993 -1.980 36.367 1.00 91.38 89 LYS A C 1
ATOM 725 O O . LYS A 1 89 ? -18.073 -2.036 37.178 1.00 91.38 89 LYS A O 1
ATOM 730 N N . ALA A 1 90 ? -20.032 -2.814 36.400 1.00 88.69 90 ALA A N 1
ATOM 731 C CA . ALA A 1 90 ? -20.162 -3.878 37.394 1.00 88.69 90 ALA A CA 1
ATOM 732 C C . ALA A 1 90 ? -19.011 -4.900 3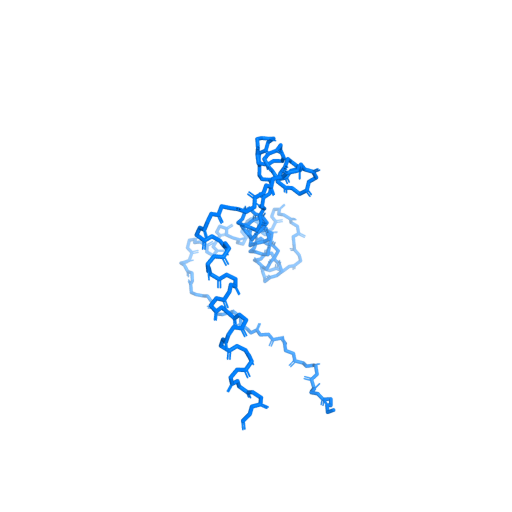7.304 1.00 88.69 90 ALA A C 1
ATOM 734 O O . ALA A 1 90 ? -18.456 -5.293 38.327 1.00 88.69 90 ALA A O 1
ATOM 735 N N . LYS A 1 91 ? -18.593 -5.273 36.084 1.00 81.94 91 LYS A N 1
ATOM 736 C CA . LYS A 1 91 ? -17.462 -6.188 35.857 1.00 81.94 91 LYS A CA 1
ATOM 737 C C . LYS A 1 91 ? -16.114 -5.569 36.251 1.00 81.94 91 LYS A C 1
ATOM 739 O O . LYS A 1 91 ? -15.307 -6.238 36.884 1.00 81.94 91 LYS A O 1
ATOM 744 N N . SER A 1 92 ? -15.883 -4.296 35.925 1.00 74.12 92 SER A N 1
ATOM 745 C CA . SER A 1 92 ? -14.653 -3.580 36.301 1.00 74.12 92 SER A CA 1
ATOM 746 C C . SER A 1 92 ? -14.544 -3.373 37.814 1.00 74.12 92 SER A C 1
ATOM 748 O O . SER A 1 92 ? -13.455 -3.478 38.364 1.00 74.12 92 SER A O 1
ATOM 750 N N . SER A 1 93 ? -15.665 -3.132 38.501 1.00 63.97 93 SER A N 1
ATOM 751 C CA . SER A 1 93 ? -15.708 -3.003 39.965 1.00 6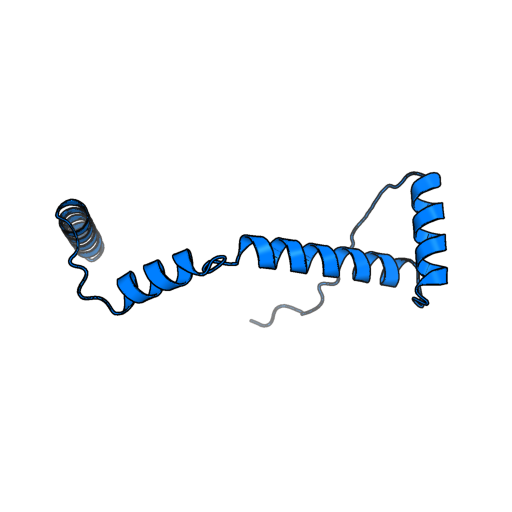3.97 93 SER A CA 1
ATOM 752 C C . SER A 1 93 ? -15.492 -4.334 40.699 1.00 63.97 93 SER A C 1
ATOM 754 O O . SER A 1 93 ? -15.167 -4.320 41.883 1.00 63.97 93 SER A O 1
ATOM 756 N N . SER A 1 94 ? -15.688 -5.467 40.021 1.00 59.06 94 SER A N 1
ATOM 757 C CA . SER A 1 94 ? -15.469 -6.817 40.555 1.00 59.06 94 SER A CA 1
ATOM 758 C C . SER A 1 94 ? -14.019 -7.298 40.412 1.00 59.06 94 SER A C 1
ATOM 760 O O . SER A 1 94 ? -13.682 -8.316 41.000 1.00 59.06 94 SER A O 1
ATOM 762 N N . LEU A 1 95 ? -13.181 -6.614 39.623 1.00 55.28 95 LEU A N 1
ATOM 763 C CA . LEU A 1 95 ? -11.779 -6.987 39.368 1.00 55.28 95 LEU A CA 1
ATOM 764 C C . LEU A 1 95 ? -10.780 -6.317 40.332 1.00 55.28 95 LEU A C 1
ATOM 766 O O . LEU A 1 95 ? -9.584 -6.580 40.244 1.00 55.28 95 LEU A O 1
ATOM 770 N N . TRP A 1 96 ? -11.256 -5.457 41.238 1.00 53.44 96 TRP A N 1
ATOM 771 C CA . TRP A 1 96 ? -10.445 -4.742 42.238 1.00 53.44 96 TRP A CA 1
ATOM 772 C C . TRP A 1 96 ? -10.825 -5.080 43.694 1.00 53.44 96 TRP A C 1
ATOM 774 O O . TRP A 1 96 ? -10.500 -4.321 44.605 1.00 53.44 96 TRP A O 1
ATOM 784 N N . LYS A 1 97 ? -11.523 -6.199 43.920 1.00 45.97 97 LYS A N 1
ATOM 785 C CA . LYS A 1 97 ? -11.747 -6.816 45.236 1.00 45.97 97 LYS A CA 1
ATOM 786 C C . LYS A 1 97 ? -11.182 -8.226 45.222 1.00 45.97 97 LYS A C 1
ATOM 788 O O . LYS A 1 97 ? -10.675 -8.637 46.283 1.00 45.97 97 LYS A O 1
#

Secondary structure (DSSP, 8-state):
--------PPP-----HHHHHHHHHHHHHHT-SSHHHHHHHHHHHHHHHHHHHHS-S--SHHHHHHHHHHHHS--PPPHHHHHHHHHHHHHHHTS--

Sequence (97 aa):
MNAPVNKEERIELRVSSKDKWIFKRAQELSGDKSFSSFIIRIVKKQAEEIVAEHDRILASEKDREVFFDAVFGNSKPNQNLLEAAKKYKAKSSSLWK

Foldseek 3Di:
DDDDPDDPDDDDDDDDPVVVVVLVVVCVVVVPPDSVVSVCVVVVVVVVVVCCVVPPQCPDPVSVVVVCCVPVNPDDDDPVVVVVVVVVVVVVVVVVD